Protein AF-A0A8B6DBU0-F1 (afdb_monomer)

Foldseek 3Di:
DVPVVVVVVVVVVVCVVVVVVVVVVVVVDDDPDFAEAEEEEEEEQAQVCQVVLVVVLVVVLVVLVVVVPPPRYQYWYWYKYAWADPPQDPPDGIDTGAIDSDPPVVSVVSVPRHHHTDHDQAGQSVVSVVVVVVHPDDPRHDYYYHYYDDGHHAPPDPDPRRHDVVHPPVPDD

Secondary structure (DSSP, 8-state):
-HHHHHHHHHHHHHHHHHHHHHHHHHTTS-----EEEEEEEEEE-SGGGHHHHHHHHHHHHHHHHHHHHSTTEEEEEEEEEE---TTT--S-SEEEEEEES-HHHHHHHHHH-------SS-BSHHHHHHHHTTS---TTSEEEEEEE-SSPBTTSSSSTT-PPTT-GGGG--

InterPro domains:
  IPR002035 von Willebrand factor, type A [PS50234] (38-173)
  IPR036465 von Willebrand factor A-like domain superfamily [G3DSA:3.40.50.410] (35-164)
  IPR036465 von Willebrand factor A-like domain superfamily [SSF53300] (35-154)
  IPR052969 Threonine-specific kinase-like protein [PTHR47763] (34-155)
  IPR056861 Hemicentin-1-like, von Willebrand factor A domain [PF25106] (39-153)

Radius of gyration: 18.56 Å; Cα contacts (8 Å, |Δi|>4): 259; chains: 1; bounding box: 53×34×48 Å

Nearest PDB structures (foldseek):
  6om1-assembly4_H  TM=7.707E-01  e=1.415E-05  Homo sapiens
  4g1e-assembly1_B  TM=7.375E-01  e=9.105E-06  Homo sapiens
  6m3y-assembly1_A  TM=7.285E-01  e=5.818E-04  Lacticaseibacillus rhamnosus
  6nag-assembly1_A  TM=4.003E-01  e=1.583E-01  Bacteroides thetaiotaomicron VPI-5482
  6zga-assembly1_B  TM=5.638E-01  e=1.266E+00  Saccharomyces cerevisiae S288C

Sequence (173 aa):
MVMALLLFVSLVEAMAVNGLNQQVQRNIGASAGGQALDLAFVMDCTGSMGSYIDTARKHIQAIVDEIVTSSNTTVRLALVEYRDHPPQDNTFVTKTYNFTDSVFMMKIWLNAARATGGGDGPEAVAEALFKATKLSWRPEATKITVLISDAPPHGLVPSQDSSFPGSPTDTIQ

Solvent-accessible surface area (backbone atoms only — not comparable to full-atom values): 9864 Å² total; per-residue (Å²): 122,70,62,68,58,48,50,52,51,51,47,52,50,48,49,51,53,50,47,50,55,47,45,64,53,40,78,76,52,81,79,100,65,74,44,40,39,38,43,32,40,36,35,54,26,19,43,86,33,48,74,50,52,63,50,49,50,56,49,53,50,51,54,51,58,56,53,69,68,43,93,52,54,53,60,32,42,28,41,28,40,22,23,14,52,69,90,49,18,86,85,55,44,66,48,82,42,63,70,36,73,48,66,68,57,52,50,52,54,60,71,65,61,61,48,44,57,33,74,52,77,40,31,36,52,64,60,37,53,56,53,59,74,69,46,83,73,60,89,86,31,51,79,45,77,47,80,46,74,94,57,54,40,47,57,74,54,98,53,94,72,16,64,42,91,88,46,80,74,86,72,75,129

Organism: Mytilus galloprovincialis (NCBI:txid29158)

Mean predicted aligned error: 11.67 Å

pLDDT: mean 75.82, std 19.48, range [32.09, 98.19]

Structure (mmCIF, N/CA/C/O backbone):
data_AF-A0A8B6DBU0-F1
#
_entry.id   AF-A0A8B6DBU0-F1
#
loop_
_atom_site.group_PDB
_atom_site.id
_atom_site.type_symbol
_atom_site.label_atom_id
_atom_site.label_alt_id
_atom_site.label_comp_id
_atom_site.label_asym_id
_atom_site.label_entity_id
_atom_site.label_seq_id
_atom_site.pdbx_PDB_ins_code
_atom_site.Cartn_x
_atom_site.Cartn_y
_atom_site.Cartn_z
_atom_site.occupancy
_atom_site.B_iso_or_equiv
_atom_site.auth_seq_id
_atom_site.auth_comp_id
_atom_site.auth_asym_id
_atom_site.auth_atom_id
_atom_site.pdbx_PDB_model_num
ATOM 1 N N . MET A 1 1 ? -10.790 -0.785 -17.858 1.00 46.59 1 MET A N 1
ATOM 2 C CA . MET A 1 1 ? -10.488 0.193 -16.785 1.00 46.59 1 MET A CA 1
ATOM 3 C C . MET A 1 1 ? -11.673 0.550 -15.890 1.00 46.59 1 MET A C 1
ATOM 5 O O . MET A 1 1 ? -11.469 0.642 -14.694 1.00 46.59 1 MET A O 1
ATOM 9 N N . VAL A 1 2 ? -12.905 0.698 -16.392 1.00 34.00 2 VAL A N 1
ATOM 10 C CA . VAL A 1 2 ? -14.066 1.071 -15.549 1.00 34.00 2 VAL A CA 1
ATOM 11 C C . VAL A 1 2 ? -14.583 -0.094 -14.670 1.00 34.00 2 VAL A C 1
ATOM 13 O O . VAL A 1 2 ? -15.123 0.137 -13.596 1.00 34.00 2 VAL A O 1
ATOM 16 N N . ME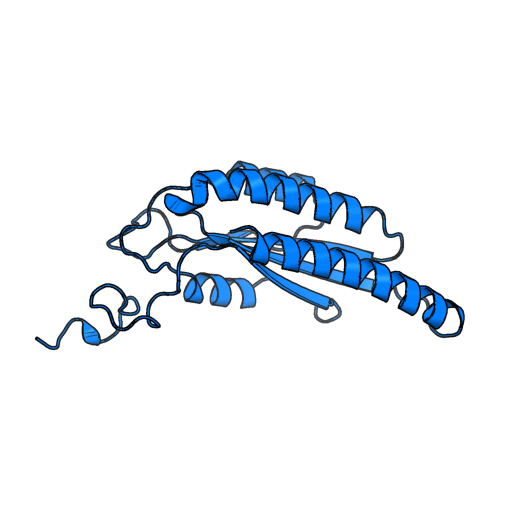T A 1 3 ? -14.343 -1.357 -15.053 1.00 35.31 3 MET A N 1
ATOM 17 C CA . MET A 1 3 ? -14.904 -2.526 -14.349 1.00 35.31 3 MET A CA 1
ATOM 18 C C . MET A 1 3 ? -14.256 -2.899 -13.004 1.00 35.31 3 MET A C 1
ATOM 20 O O . MET A 1 3 ? -14.983 -3.298 -12.103 1.00 35.31 3 MET A O 1
ATOM 24 N N . ALA A 1 4 ? -12.936 -2.766 -12.825 1.00 39.84 4 ALA A N 1
ATOM 25 C CA . ALA A 1 4 ? -12.291 -3.108 -11.545 1.00 39.84 4 ALA A CA 1
ATOM 26 C C . ALA A 1 4 ? -12.652 -2.101 -10.434 1.00 39.84 4 ALA A C 1
ATOM 28 O O . ALA A 1 4 ? -12.887 -2.482 -9.290 1.00 39.84 4 ALA A O 1
ATOM 29 N N . LEU A 1 5 ? -12.787 -0.823 -10.806 1.00 38.19 5 LEU A N 1
ATOM 30 C CA . LEU A 1 5 ? -13.240 0.254 -9.926 1.00 38.19 5 LEU A CA 1
ATOM 31 C C . LEU A 1 5 ? -14.725 0.096 -9.550 1.00 38.19 5 LEU A C 1
ATOM 33 O O . LEU A 1 5 ? -15.083 0.272 -8.389 1.00 38.19 5 LEU A O 1
ATOM 37 N N . LEU A 1 6 ? -15.577 -0.312 -10.501 1.00 37.81 6 LEU A N 1
ATOM 38 C CA . LEU A 1 6 ? -16.984 -0.634 -10.233 1.00 37.81 6 LEU A CA 1
ATOM 39 C C . LEU A 1 6 ? -17.146 -1.853 -9.330 1.00 37.81 6 LEU A C 1
ATOM 41 O O . LEU A 1 6 ? -18.022 -1.836 -8.475 1.00 37.81 6 LEU A O 1
ATOM 45 N N . LEU A 1 7 ? -16.309 -2.882 -9.480 1.00 38.91 7 LEU A N 1
ATOM 46 C CA . LEU A 1 7 ? -16.339 -4.049 -8.599 1.00 38.91 7 LEU A CA 1
ATOM 47 C C . LEU A 1 7 ? -15.959 -3.682 -7.163 1.00 38.91 7 LEU A C 1
ATOM 49 O O . LEU A 1 7 ? -16.586 -4.193 -6.247 1.00 38.91 7 LEU A O 1
ATOM 53 N N . PHE A 1 8 ? -15.004 -2.771 -6.954 1.00 46.94 8 PHE A N 1
ATOM 54 C CA . PHE A 1 8 ? -14.607 -2.347 -5.608 1.00 46.94 8 PHE A CA 1
ATOM 55 C C . PHE A 1 8 ? -15.643 -1.424 -4.952 1.00 46.94 8 PHE A C 1
ATOM 57 O O . PHE A 1 8 ? -15.971 -1.624 -3.789 1.00 46.94 8 PHE A O 1
ATOM 64 N N . VAL A 1 9 ? -16.230 -0.478 -5.699 1.00 48.69 9 VAL A N 1
ATOM 65 C CA . VAL A 1 9 ? -17.358 0.339 -5.206 1.00 48.69 9 VAL A CA 1
ATOM 66 C C . VAL A 1 9 ? -18.578 -0.538 -4.922 1.00 48.69 9 VAL A C 1
ATOM 68 O O . VAL A 1 9 ? -19.158 -0.435 -3.850 1.00 48.69 9 VAL A O 1
ATOM 71 N N . SER A 1 10 ? -18.906 -1.474 -5.817 1.00 47.59 10 SER A N 1
ATOM 72 C CA . SER A 1 10 ? -20.003 -2.427 -5.602 1.00 47.59 10 SER A CA 1
ATOM 73 C C . SER A 1 10 ? -19.718 -3.372 -4.437 1.00 47.59 10 SER A C 1
ATOM 75 O O . SER A 1 10 ? -20.651 -3.800 -3.771 1.00 47.59 10 SER A O 1
ATOM 77 N N . LEU A 1 11 ? -18.451 -3.709 -4.167 1.00 47.50 11 LEU A N 1
ATOM 78 C CA . LEU A 1 11 ? -18.066 -4.518 -3.011 1.00 47.50 11 LEU A CA 1
ATOM 79 C C . LEU A 1 11 ? -18.196 -3.713 -1.716 1.00 47.50 11 LEU A C 1
ATOM 81 O O . LEU A 1 11 ? -18.714 -4.250 -0.747 1.00 47.50 11 LEU A O 1
ATOM 85 N N . VAL A 1 12 ? -17.804 -2.435 -1.702 1.00 53.28 12 VAL A N 1
ATOM 86 C CA . VAL A 1 12 ? -18.006 -1.532 -0.555 1.00 53.28 12 VAL A CA 1
ATOM 87 C C . VAL A 1 12 ? -19.500 -1.311 -0.300 1.00 53.28 12 VAL A C 1
ATOM 89 O O . VAL A 1 12 ? -19.950 -1.496 0.827 1.00 53.28 12 VAL A O 1
ATOM 92 N N . GLU A 1 13 ? -20.299 -1.042 -1.335 1.00 52.69 13 GLU A N 1
ATOM 93 C CA . GLU A 1 13 ? -21.760 -0.938 -1.222 1.00 52.69 13 GLU A CA 1
ATOM 94 C C . GLU A 1 13 ? -22.396 -2.266 -0.791 1.00 52.69 13 GLU A C 1
ATOM 96 O O . GLU A 1 13 ? -23.243 -2.281 0.098 1.00 52.69 13 GLU A O 1
ATOM 101 N N . ALA A 1 14 ? -21.969 -3.406 -1.343 1.00 48.34 14 ALA A N 1
ATOM 102 C CA . ALA A 1 14 ? -22.458 -4.722 -0.932 1.00 48.34 14 ALA A CA 1
ATOM 103 C C . ALA A 1 14 ? -22.050 -5.060 0.507 1.00 48.34 14 ALA A C 1
ATOM 105 O O . ALA A 1 14 ? -22.825 -5.682 1.229 1.00 48.34 14 ALA A O 1
ATOM 106 N N . MET A 1 15 ? -20.867 -4.637 0.955 1.00 54.66 15 MET A N 1
ATOM 107 C CA . MET A 1 15 ? -20.435 -4.739 2.349 1.00 54.66 15 MET A CA 1
ATOM 108 C C . MET A 1 15 ? -21.242 -3.804 3.255 1.00 54.66 15 MET A C 1
ATOM 110 O O . MET A 1 15 ? -21.576 -4.208 4.366 1.00 54.66 15 MET A O 1
ATOM 114 N N . ALA A 1 16 ? -21.634 -2.618 2.783 1.00 53.28 16 ALA A N 1
ATOM 115 C CA . ALA A 1 16 ? -22.505 -1.695 3.508 1.00 53.28 16 ALA A CA 1
ATOM 116 C C . ALA A 1 16 ? -23.946 -2.232 3.621 1.00 53.28 16 ALA A C 1
ATOM 118 O O . ALA A 1 16 ? -24.527 -2.230 4.706 1.00 53.28 16 ALA A O 1
ATOM 119 N N . VAL A 1 17 ? -24.505 -2.782 2.536 1.00 51.28 17 VAL A N 1
ATOM 120 C CA . VAL A 1 17 ? -25.849 -3.388 2.498 1.00 51.28 17 VAL A CA 1
ATOM 121 C C . VAL A 1 17 ? -25.896 -4.690 3.304 1.00 51.28 17 VAL A C 1
ATOM 123 O O . VAL A 1 17 ? -26.814 -4.894 4.101 1.00 51.28 17 VAL A O 1
ATOM 126 N N . ASN A 1 18 ? -24.884 -5.555 3.176 1.00 55.53 18 ASN A N 1
ATOM 127 C CA . ASN A 1 18 ? -24.748 -6.737 4.030 1.00 55.53 18 ASN A CA 1
ATOM 128 C C . ASN A 1 18 ? -24.480 -6.346 5.485 1.00 55.53 18 ASN A C 1
ATOM 130 O O . ASN A 1 18 ? -24.968 -7.022 6.384 1.00 55.53 18 ASN A O 1
ATOM 134 N N . GLY A 1 19 ? -23.770 -5.244 5.725 1.00 55.59 19 GLY A N 1
ATOM 135 C CA . GLY A 1 19 ? -23.563 -4.654 7.044 1.00 55.59 19 GLY A CA 1
ATOM 136 C C . GLY A 1 19 ? -24.872 -4.217 7.701 1.00 55.59 19 GLY A C 1
ATOM 137 O O . GLY A 1 19 ? -25.086 -4.528 8.872 1.00 55.59 19 GLY A O 1
ATOM 138 N N . LEU A 1 20 ? -25.786 -3.595 6.944 1.00 50.84 20 LEU A N 1
ATOM 139 C CA . LEU A 1 20 ? -27.125 -3.221 7.415 1.00 50.84 20 LEU A CA 1
ATOM 140 C C . LEU A 1 20 ? -27.995 -4.454 7.700 1.00 50.84 20 LEU A C 1
ATOM 142 O O . LEU A 1 20 ? -28.617 -4.550 8.756 1.00 50.84 20 LEU A O 1
ATOM 146 N N . ASN A 1 21 ? -27.994 -5.437 6.796 1.00 51.84 21 ASN A N 1
ATOM 147 C CA . ASN A 1 21 ? -28.741 -6.684 6.985 1.00 51.84 21 ASN A CA 1
ATOM 148 C C . ASN A 1 21 ? -28.191 -7.507 8.159 1.00 51.84 21 ASN A C 1
ATOM 150 O O . ASN A 1 21 ? -28.963 -8.077 8.930 1.00 51.84 21 ASN A O 1
ATOM 154 N N . GLN A 1 22 ? -26.872 -7.519 8.362 1.00 56.25 22 GLN A N 1
ATOM 155 C CA . GLN A 1 22 ? -26.257 -8.113 9.545 1.00 56.25 22 GLN A CA 1
ATOM 156 C C . GLN A 1 22 ? -26.523 -7.300 10.813 1.00 56.25 22 GLN A C 1
ATOM 158 O O . GLN A 1 22 ? -26.645 -7.908 11.866 1.00 56.25 22 GLN A O 1
ATOM 163 N N . GLN A 1 23 ? -26.659 -5.972 10.756 1.00 50.28 23 GLN A N 1
ATOM 164 C CA . GLN A 1 23 ? -27.096 -5.151 11.896 1.00 50.28 23 GLN A CA 1
ATOM 165 C C . GLN A 1 23 ? -28.541 -5.459 12.301 1.00 50.28 23 GLN A C 1
ATOM 167 O O . GLN A 1 23 ? -28.813 -5.622 13.488 1.00 50.28 23 GLN A O 1
ATOM 172 N N . VAL A 1 24 ? -29.453 -5.609 11.336 1.00 55.50 24 VAL A N 1
ATOM 173 C CA . VAL A 1 24 ? -30.845 -6.018 11.596 1.00 55.50 24 VAL A CA 1
ATOM 174 C C . VAL A 1 24 ? -30.899 -7.421 12.219 1.00 55.50 24 VAL A C 1
ATOM 176 O O . VAL A 1 24 ? -31.681 -7.646 13.138 1.00 55.50 24 VAL A O 1
ATOM 179 N N . GLN A 1 25 ? -30.020 -8.339 11.800 1.00 52.19 25 GLN A N 1
ATOM 180 C CA . GLN A 1 25 ? -29.908 -9.692 12.370 1.00 52.19 25 GLN A CA 1
ATOM 181 C C . GLN A 1 25 ? -29.168 -9.722 13.731 1.00 52.19 25 GLN A C 1
ATOM 183 O O . GLN A 1 25 ? -29.561 -10.468 14.625 1.00 52.19 25 GLN A O 1
ATOM 188 N N . ARG A 1 26 ? -28.142 -8.880 13.939 1.00 49.16 26 ARG A N 1
ATOM 189 C CA . ARG A 1 26 ? -27.373 -8.740 15.199 1.00 49.16 26 ARG A CA 1
ATOM 190 C C . ARG A 1 26 ? -28.165 -8.067 16.313 1.00 49.16 26 ARG A C 1
ATOM 192 O O . ARG A 1 26 ? -28.005 -8.437 17.471 1.00 49.16 26 ARG A O 1
ATOM 199 N N . ASN A 1 27 ? -29.059 -7.135 15.987 1.00 50.78 27 ASN A N 1
ATOM 200 C CA . ASN A 1 27 ? -29.957 -6.530 16.976 1.00 50.78 27 ASN A CA 1
ATOM 201 C C . ASN A 1 27 ? -30.955 -7.544 17.567 1.00 50.78 27 ASN A C 1
ATOM 203 O O . ASN A 1 27 ? -31.564 -7.269 18.598 1.00 50.78 27 ASN A O 1
ATOM 207 N N . ILE A 1 28 ? -31.091 -8.722 16.947 1.00 57.25 28 ILE A N 1
ATOM 208 C CA . ILE A 1 28 ? -31.911 -9.839 17.430 1.00 57.25 28 ILE A CA 1
ATOM 209 C C . ILE A 1 28 ? -31.055 -10.903 18.155 1.00 57.25 28 ILE A C 1
ATOM 211 O O . ILE A 1 28 ? -31.597 -11.726 18.892 1.00 57.25 28 ILE A O 1
ATOM 215 N N . GLY A 1 29 ? -29.718 -10.861 18.066 1.00 49.28 29 GLY A N 1
ATOM 216 C CA . GLY A 1 29 ? -28.862 -11.806 18.782 1.00 49.28 29 GLY A CA 1
ATOM 217 C C . GLY A 1 29 ? -27.362 -11.492 18.750 1.00 49.28 29 GLY A C 1
ATOM 218 O O . GLY A 1 29 ? -26.749 -11.445 17.690 1.00 49.28 29 GLY A O 1
ATOM 219 N N . ALA A 1 30 ? -26.777 -11.435 19.950 1.00 42.34 30 ALA A N 1
ATOM 220 C CA . ALA A 1 30 ? -25.365 -11.663 20.287 1.00 42.34 30 ALA A CA 1
ATOM 221 C C . ALA A 1 30 ? -24.379 -10.468 20.356 1.00 42.34 30 ALA A C 1
ATOM 223 O O . ALA A 1 30 ? -23.773 -10.049 19.377 1.00 42.34 30 ALA A O 1
ATOM 224 N N . SER A 1 31 ? -24.091 -10.123 21.621 1.00 38.72 31 SER A N 1
ATOM 225 C CA . SER A 1 31 ? -22.757 -10.053 22.253 1.00 38.72 31 SER A CA 1
ATOM 226 C C . SER A 1 31 ? -21.854 -8.836 22.003 1.00 38.72 31 SER A C 1
ATOM 228 O O . SER A 1 31 ? -21.371 -8.566 20.908 1.00 38.72 31 SER A O 1
ATOM 230 N N . ALA A 1 32 ? -21.551 -8.159 23.111 1.00 44.97 32 ALA A N 1
ATOM 231 C CA . ALA A 1 32 ? -20.696 -6.990 23.255 1.00 44.97 32 ALA A CA 1
ATOM 232 C C . ALA A 1 32 ? -19.186 -7.303 23.131 1.00 44.97 32 ALA A C 1
ATOM 234 O O . ALA A 1 32 ? -18.440 -7.215 24.105 1.00 44.97 32 ALA A O 1
ATOM 235 N N . GLY A 1 33 ? -18.724 -7.644 21.927 1.00 47.91 33 GLY A N 1
ATOM 236 C CA . GLY A 1 33 ? -17.305 -7.628 21.556 1.00 47.91 33 GLY A CA 1
ATOM 237 C C . GLY A 1 33 ? -17.111 -6.780 20.302 1.00 47.91 33 GLY A C 1
ATOM 238 O O . GLY A 1 33 ? -17.665 -7.110 19.256 1.00 47.91 33 GLY A O 1
ATOM 239 N N . GLY A 1 34 ? -16.374 -5.671 20.401 1.00 60.41 34 GLY A N 1
ATOM 240 C CA . GLY A 1 34 ? -16.077 -4.822 19.243 1.00 60.41 34 GLY A CA 1
ATOM 241 C C . GLY A 1 34 ? -15.387 -5.617 18.129 1.00 60.41 34 GLY A C 1
ATOM 242 O O . GLY A 1 34 ? -14.568 -6.494 18.397 1.00 60.41 34 GLY A O 1
ATOM 243 N N . GLN A 1 35 ? -15.720 -5.332 16.871 1.00 80.88 35 GLN A N 1
ATOM 244 C CA . GLN A 1 35 ? -15.101 -5.985 15.716 1.00 80.88 35 GLN A CA 1
ATOM 245 C C . GLN A 1 35 ? -13.665 -5.462 15.536 1.00 80.88 35 GLN A C 1
ATOM 247 O O . GLN A 1 35 ? -13.396 -4.277 15.712 1.00 80.88 35 GLN A O 1
ATOM 252 N N . ALA A 1 36 ? -12.717 -6.332 15.194 1.00 88.44 36 ALA A N 1
ATOM 253 C CA . ALA A 1 36 ? -11.342 -5.947 14.878 1.00 88.44 36 ALA A CA 1
ATOM 254 C C . ALA A 1 36 ? -11.078 -6.164 13.383 1.00 88.44 36 ALA A C 1
ATOM 256 O O . ALA A 1 36 ? -11.321 -7.254 12.862 1.00 88.44 36 ALA A O 1
ATOM 257 N N . LEU A 1 37 ? -10.582 -5.133 12.697 1.00 88.62 37 LEU A N 1
ATOM 258 C CA . LEU A 1 37 ? -10.215 -5.172 11.283 1.00 88.62 37 LEU A CA 1
ATOM 259 C C . LEU A 1 37 ? -8.752 -4.762 11.108 1.00 88.62 37 LEU A C 1
ATOM 261 O O . LEU A 1 37 ? -8.329 -3.700 11.557 1.00 88.62 37 LEU A O 1
ATOM 265 N N . ASP A 1 38 ? -7.990 -5.595 10.421 1.00 93.19 38 ASP A N 1
ATOM 266 C CA . ASP A 1 38 ? -6.666 -5.258 9.923 1.00 93.19 38 ASP A CA 1
ATOM 267 C C . ASP A 1 38 ? -6.739 -5.194 8.394 1.00 93.19 38 ASP A C 1
ATOM 269 O O . ASP A 1 38 ? -7.163 -6.151 7.739 1.00 93.19 38 ASP A O 1
ATOM 273 N N . LEU A 1 39 ? -6.346 -4.055 7.829 1.00 91.69 39 LEU A N 1
ATOM 274 C CA . LEU A 1 39 ? -6.377 -3.794 6.395 1.00 91.69 39 LEU A CA 1
ATOM 275 C C . LEU A 1 39 ? -4.964 -3.470 5.904 1.00 91.69 39 LEU A C 1
ATOM 277 O O . LEU A 1 39 ? -4.382 -2.459 6.289 1.00 91.69 39 LEU A O 1
ATOM 281 N N . ALA A 1 40 ? -4.403 -4.333 5.062 1.00 94.88 40 ALA A N 1
ATOM 282 C CA . ALA A 1 40 ? -3.093 -4.131 4.455 1.00 94.88 40 ALA A CA 1
ATOM 283 C C . ALA A 1 40 ? -3.242 -3.786 2.972 1.00 94.88 40 ALA A C 1
ATOM 285 O O . ALA A 1 40 ? -3.873 -4.527 2.220 1.00 94.88 40 ALA A O 1
ATOM 286 N N . PHE A 1 41 ? -2.626 -2.693 2.543 1.00 92.88 41 PHE A N 1
ATOM 287 C CA . PHE A 1 41 ? -2.529 -2.330 1.134 1.00 92.88 41 PHE A CA 1
ATOM 288 C C . PHE A 1 41 ? -1.206 -2.836 0.574 1.00 92.88 41 PHE A C 1
ATOM 290 O O . PHE A 1 41 ? -0.159 -2.597 1.166 1.00 92.88 41 PHE A O 1
ATOM 297 N N . VAL A 1 42 ? -1.250 -3.527 -0.559 1.00 95.19 42 VAL A N 1
ATOM 298 C CA . VAL A 1 42 ? -0.070 -3.956 -1.313 1.00 95.19 42 VAL A CA 1
ATOM 299 C C . VAL A 1 42 ? -0.093 -3.182 -2.620 1.00 95.19 42 VAL A C 1
ATOM 301 O O . VAL A 1 42 ? -1.001 -3.374 -3.425 1.00 95.19 42 VAL A O 1
ATOM 304 N N . MET A 1 43 ? 0.835 -2.246 -2.784 1.00 93.06 43 MET A N 1
ATOM 305 C CA . MET A 1 43 ? 0.760 -1.205 -3.801 1.00 93.06 43 MET A CA 1
ATOM 306 C C . MET A 1 43 ? 1.961 -1.239 -4.729 1.00 93.06 43 MET A C 1
ATOM 308 O O . MET A 1 43 ? 3.101 -1.057 -4.300 1.00 93.06 43 MET A O 1
ATOM 312 N N . ASP A 1 44 ? 1.649 -1.403 -6.002 1.00 93.12 44 ASP A N 1
ATOM 313 C CA . ASP A 1 44 ? 2.573 -1.236 -7.104 1.00 93.12 44 ASP A CA 1
ATOM 314 C C . ASP A 1 44 ? 3.004 0.235 -7.219 1.00 93.12 44 ASP A C 1
ATOM 316 O O . ASP A 1 44 ? 2.173 1.152 -7.239 1.00 93.12 44 ASP A O 1
ATOM 320 N N . CYS A 1 45 ? 4.315 0.457 -7.220 1.00 94.06 45 CYS A N 1
ATOM 321 C CA . CYS A 1 45 ? 4.946 1.768 -7.271 1.00 94.06 45 CYS A CA 1
ATOM 322 C C . CYS A 1 45 ? 5.843 1.941 -8.503 1.00 94.06 45 CYS A C 1
ATOM 324 O O . CYS A 1 45 ? 6.773 2.758 -8.448 1.00 94.06 45 CYS A O 1
ATOM 326 N N . THR A 1 46 ? 5.588 1.209 -9.589 1.00 92.38 46 THR A N 1
ATOM 327 C CA . THR A 1 46 ? 6.324 1.360 -10.854 1.00 92.38 46 THR A CA 1
ATOM 328 C C . THR A 1 46 ? 5.790 2.515 -11.694 1.00 92.38 46 THR A C 1
ATOM 330 O O . THR A 1 46 ? 4.831 3.199 -11.321 1.00 92.38 46 THR A O 1
ATOM 333 N N . GLY A 1 47 ? 6.477 2.841 -12.794 1.00 89.25 47 GLY A N 1
ATOM 334 C CA . GLY A 1 47 ? 6.177 4.028 -13.600 1.00 89.25 47 GLY A CA 1
ATOM 335 C C . GLY A 1 47 ? 4.750 4.066 -14.169 1.00 89.25 47 GLY A C 1
ATOM 336 O O . GLY A 1 47 ? 4.147 5.144 -14.211 1.00 89.25 47 GLY A O 1
ATOM 337 N N . SER A 1 48 ? 4.188 2.915 -14.556 1.00 88.19 48 SER A N 1
ATOM 338 C CA . SER A 1 48 ? 2.820 2.790 -15.095 1.00 88.19 48 SER A CA 1
ATOM 339 C C . SER A 1 48 ? 1.757 3.257 -14.093 1.00 88.19 48 SER A C 1
ATOM 341 O O . SER A 1 48 ? 0.758 3.886 -14.461 1.00 88.19 48 SER A O 1
ATOM 343 N N . MET A 1 49 ? 2.040 3.081 -12.800 1.00 89.44 49 MET A N 1
ATOM 344 C CA . MET A 1 49 ? 1.131 3.384 -11.702 1.00 89.44 49 MET A CA 1
ATOM 345 C C . MET A 1 49 ? 0.958 4.880 -11.403 1.00 89.44 49 MET A C 1
ATOM 347 O O . MET A 1 49 ? 0.156 5.238 -10.540 1.00 89.44 49 MET A O 1
ATOM 351 N N . GLY A 1 50 ? 1.638 5.787 -12.116 1.00 82.62 50 GLY A N 1
ATOM 352 C CA . GLY A 1 50 ? 1.647 7.230 -11.826 1.00 82.62 50 GLY A CA 1
ATOM 353 C C . GLY A 1 50 ? 0.267 7.859 -11.607 1.00 82.62 50 GLY A C 1
ATOM 354 O O . GLY A 1 50 ? 0.029 8.484 -10.575 1.00 82.62 50 GLY A O 1
ATOM 355 N N . SER A 1 51 ? -0.671 7.641 -12.533 1.00 76.38 51 SER A N 1
ATOM 356 C CA . SER A 1 51 ? -2.047 8.163 -12.411 1.00 76.38 51 SER A CA 1
ATOM 357 C C . SER A 1 51 ? -2.909 7.394 -11.395 1.00 76.38 51 SER A C 1
ATOM 359 O O . SER A 1 51 ? -3.872 7.930 -10.830 1.00 76.38 51 SER A O 1
ATOM 361 N N . TYR A 1 52 ? -2.546 6.141 -11.124 1.00 74.75 52 TYR A N 1
ATOM 362 C CA . TYR A 1 52 ? -3.271 5.248 -10.232 1.00 74.75 52 TYR A CA 1
ATOM 363 C C . TYR A 1 52 ? -2.923 5.485 -8.767 1.00 74.75 52 TYR A C 1
ATOM 365 O O . TYR A 1 52 ? -3.823 5.424 -7.937 1.00 74.75 52 TYR A O 1
ATOM 373 N N . ILE A 1 53 ? -1.678 5.841 -8.433 1.00 72.56 53 ILE A N 1
ATOM 374 C CA . ILE A 1 53 ? -1.275 6.153 -7.053 1.00 72.56 53 ILE A CA 1
ATOM 375 C C . ILE A 1 53 ? -2.043 7.370 -6.522 1.00 72.56 53 ILE A C 1
ATOM 377 O O . ILE A 1 53 ? -2.530 7.349 -5.391 1.00 72.56 53 ILE A O 1
ATOM 381 N N . ASP A 1 54 ? -2.226 8.414 -7.335 1.00 73.38 54 ASP A N 1
ATOM 382 C CA . ASP A 1 54 ? -3.017 9.589 -6.941 1.00 73.38 54 ASP A CA 1
ATOM 383 C C . ASP A 1 54 ? -4.488 9.251 -6.687 1.00 73.38 54 ASP A C 1
ATOM 385 O O . ASP A 1 54 ? -5.130 9.809 -5.792 1.00 73.38 54 ASP A O 1
ATOM 389 N N . THR A 1 55 ? -5.018 8.302 -7.451 1.00 74.25 55 THR A N 1
ATOM 390 C CA . THR A 1 55 ? -6.386 7.810 -7.299 1.00 74.25 55 THR A CA 1
ATOM 391 C C . THR A 1 55 ? -6.499 6.896 -6.071 1.00 74.25 55 THR A C 1
ATOM 393 O O . THR A 1 55 ? -7.381 7.093 -5.235 1.00 74.25 55 THR A O 1
ATOM 396 N N . ALA A 1 56 ? -5.552 5.977 -5.876 1.00 71.62 56 ALA A N 1
ATOM 397 C CA . ALA A 1 56 ? -5.464 5.093 -4.717 1.00 71.62 56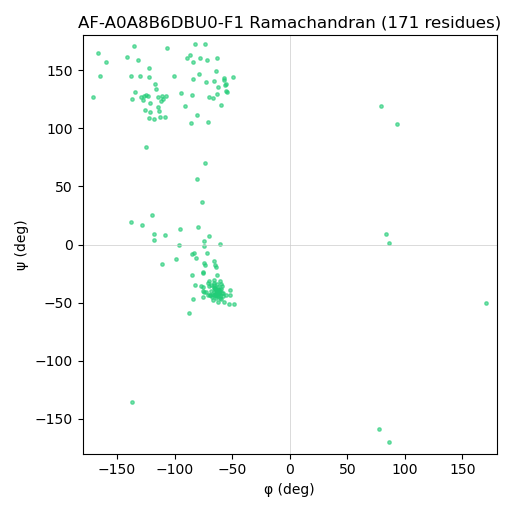 ALA A CA 1
ATOM 398 C C . ALA A 1 56 ? -5.375 5.885 -3.406 1.00 71.62 56 ALA A C 1
ATOM 400 O O . ALA A 1 56 ? -6.094 5.574 -2.460 1.00 71.62 56 ALA A O 1
ATOM 401 N N . ARG A 1 57 ? -4.588 6.971 -3.365 1.00 72.69 57 ARG A N 1
ATOM 402 C CA . ARG A 1 57 ? -4.535 7.903 -2.223 1.00 72.69 57 ARG A CA 1
ATOM 403 C C . ARG A 1 57 ? -5.917 8.411 -1.825 1.00 72.69 57 ARG A C 1
ATOM 405 O O . ARG A 1 57 ? -6.286 8.336 -0.654 1.00 72.69 57 ARG A O 1
ATOM 412 N N . LYS A 1 58 ? -6.682 8.918 -2.796 1.00 73.12 58 LYS A N 1
ATOM 413 C CA . LYS A 1 58 ? -8.025 9.470 -2.561 1.00 73.12 58 LYS A CA 1
ATOM 414 C C . LYS A 1 58 ? -9.001 8.400 -2.073 1.00 73.12 58 LYS A C 1
ATOM 416 O O . LYS A 1 58 ? -9.797 8.670 -1.181 1.00 73.12 58 LYS A O 1
ATOM 421 N N . HIS A 1 59 ? -8.927 7.188 -2.617 1.00 71.50 59 HIS A N 1
ATOM 422 C CA . HIS A 1 59 ? -9.833 6.109 -2.224 1.00 71.50 59 HIS A CA 1
ATOM 423 C C . HIS A 1 59 ? -9.491 5.498 -0.869 1.00 71.50 59 HIS A C 1
ATOM 425 O O . HIS A 1 59 ? -10.398 5.263 -0.078 1.00 71.50 59 HIS A O 1
ATOM 431 N N . ILE A 1 60 ? -8.208 5.300 -0.556 1.00 70.56 60 ILE A N 1
ATOM 432 C CA . ILE A 1 60 ? -7.801 4.831 0.774 1.00 70.56 60 ILE A CA 1
ATOM 433 C C . ILE A 1 60 ? -8.233 5.847 1.831 1.00 70.56 60 ILE A C 1
ATOM 435 O O . ILE A 1 60 ? -8.738 5.457 2.878 1.00 70.56 60 ILE A O 1
ATOM 439 N N . GLN A 1 61 ? -8.124 7.144 1.531 1.00 69.56 61 GLN A N 1
ATOM 440 C CA . GLN A 1 61 ? -8.645 8.190 2.403 1.00 69.56 61 GLN A CA 1
ATOM 441 C C . GLN A 1 61 ? -10.148 8.019 2.676 1.00 69.56 61 GLN A C 1
ATOM 443 O O . GLN A 1 61 ? -10.548 8.010 3.836 1.00 69.56 61 GLN A O 1
ATOM 448 N N . ALA A 1 62 ? -10.955 7.829 1.628 1.00 73.06 62 ALA A N 1
ATOM 449 C CA . ALA A 1 62 ? -12.401 7.649 1.760 1.00 73.06 62 ALA A CA 1
ATOM 450 C C . ALA A 1 62 ? -12.769 6.388 2.561 1.00 73.06 62 ALA A C 1
ATOM 452 O O . ALA A 1 62 ? -13.597 6.463 3.463 1.00 73.06 62 ALA A O 1
ATOM 453 N N . ILE A 1 63 ? -12.103 5.259 2.287 1.00 71.62 63 ILE A N 1
ATOM 454 C CA . ILE A 1 63 ? -12.303 3.995 3.014 1.00 71.62 63 ILE A CA 1
ATOM 455 C C . ILE A 1 63 ? -12.027 4.189 4.505 1.00 71.62 63 ILE A C 1
ATOM 457 O O . ILE A 1 63 ? -12.782 3.723 5.354 1.00 71.62 63 ILE A O 1
ATOM 461 N N . VAL A 1 64 ? -10.939 4.880 4.837 1.00 68.62 64 VAL A N 1
ATOM 462 C CA . VAL A 1 64 ? -10.561 5.100 6.230 1.00 68.62 64 VAL A CA 1
ATOM 463 C C . VAL A 1 64 ? -11.559 6.015 6.940 1.00 68.62 64 VAL A C 1
ATOM 465 O O . VAL A 1 64 ? -11.964 5.701 8.058 1.00 68.62 64 VAL A O 1
ATOM 468 N N . ASP A 1 65 ? -11.998 7.096 6.296 1.00 70.44 65 ASP A N 1
ATOM 469 C CA . ASP A 1 65 ? -12.980 8.021 6.873 1.00 70.44 65 ASP A CA 1
ATOM 470 C C . ASP A 1 65 ? -14.349 7.336 7.090 1.00 70.44 65 ASP A C 1
ATOM 472 O O . ASP A 1 65 ? -14.994 7.527 8.126 1.00 70.44 65 ASP A O 1
ATOM 476 N N . GLU A 1 66 ? -14.770 6.469 6.164 1.00 71.31 66 GLU A N 1
ATOM 477 C CA . GLU A 1 66 ? -16.004 5.683 6.277 1.00 71.31 66 GLU A CA 1
ATOM 478 C C . GLU A 1 66 ? -15.931 4.661 7.421 1.00 71.31 66 GLU A C 1
ATOM 480 O O . GLU A 1 66 ? -16.818 4.596 8.276 1.00 71.31 66 GLU A O 1
ATOM 485 N N . ILE A 1 67 ? -14.836 3.902 7.490 1.00 67.62 67 ILE A N 1
ATOM 486 C CA . ILE A 1 67 ? -14.642 2.856 8.497 1.00 67.62 67 ILE A CA 1
ATOM 487 C C . ILE A 1 67 ? -14.579 3.440 9.916 1.00 67.62 67 ILE A C 1
ATOM 489 O O . ILE A 1 67 ? -15.192 2.881 10.831 1.00 67.62 67 ILE A O 1
ATOM 493 N N . VAL A 1 68 ? -13.879 4.566 10.107 1.00 64.00 68 VAL A N 1
ATOM 494 C CA . VAL A 1 68 ? -13.750 5.246 11.412 1.00 64.00 68 VAL A CA 1
ATOM 495 C C . VAL A 1 68 ? -15.101 5.750 11.930 1.00 64.00 68 VAL A C 1
ATOM 497 O O . VAL A 1 68 ? -15.310 5.828 13.139 1.00 64.00 68 VAL A O 1
ATOM 500 N N . THR A 1 69 ? -16.048 6.032 11.035 1.00 63.59 69 THR A N 1
ATOM 501 C CA . THR A 1 69 ? -17.396 6.478 11.413 1.00 63.59 69 THR A CA 1
ATOM 502 C C . THR A 1 69 ? -18.257 5.326 11.970 1.00 63.59 69 THR A C 1
ATOM 504 O O . THR A 1 69 ? -19.262 5.566 12.643 1.00 63.59 69 THR A O 1
ATOM 507 N N . SER A 1 70 ? -17.861 4.061 11.766 1.00 63.84 70 SER A N 1
ATOM 508 C CA . SER A 1 70 ? -18.565 2.895 12.317 1.00 63.84 70 SER A CA 1
ATOM 509 C C . SER A 1 70 ? -18.186 2.644 13.791 1.00 63.84 70 SER A C 1
ATOM 511 O O . SER A 1 70 ? -17.073 2.246 14.124 1.00 63.84 70 SER A O 1
ATOM 513 N N . SER A 1 71 ? -19.131 2.857 14.710 1.00 56.91 71 SER A N 1
ATOM 514 C CA . SER A 1 71 ? -18.893 2.970 16.164 1.00 56.91 71 SER A CA 1
ATOM 515 C C . SER A 1 71 ? -18.489 1.685 16.908 1.00 56.91 71 SER A C 1
ATOM 517 O O . SER A 1 71 ? -18.405 1.698 18.134 1.00 56.91 71 SER A O 1
ATOM 519 N N . ASN A 1 72 ? -18.234 0.573 16.211 1.00 73.88 72 ASN A N 1
ATOM 520 C CA . ASN A 1 72 ? -17.965 -0.718 16.854 1.00 73.88 72 ASN A CA 1
ATOM 521 C C . ASN A 1 72 ? -16.816 -1.520 16.214 1.00 73.88 72 ASN A C 1
ATOM 523 O O . ASN A 1 72 ? -16.757 -2.737 16.406 1.00 73.88 72 ASN A O 1
ATOM 527 N N . THR A 1 73 ? -15.925 -0.870 15.449 1.00 76.44 73 THR A N 1
ATOM 528 C CA . THR A 1 73 ? -14.802 -1.543 14.769 1.00 76.44 73 THR A CA 1
ATOM 529 C C . THR A 1 73 ? -13.456 -0.875 15.073 1.00 76.44 73 THR A C 1
ATOM 531 O O . THR A 1 73 ? -13.271 0.306 14.804 1.00 76.44 73 THR A O 1
ATOM 534 N N . THR A 1 74 ? -12.482 -1.633 15.589 1.00 85.88 74 THR A N 1
ATOM 535 C CA . THR A 1 74 ? -11.089 -1.176 15.754 1.00 85.88 74 THR A CA 1
ATOM 536 C C . THR A 1 74 ? -10.269 -1.510 14.516 1.00 85.88 74 THR A C 1
ATOM 538 O O . THR A 1 74 ? -10.109 -2.684 14.162 1.00 85.88 74 THR A O 1
ATOM 541 N N . VAL A 1 75 ? -9.728 -0.487 13.856 1.00 86.75 75 VAL A N 1
ATOM 542 C CA . VAL A 1 75 ? -9.079 -0.645 12.549 1.00 86.75 75 VAL A CA 1
ATOM 543 C C . VAL A 1 75 ? -7.605 -0.308 12.618 1.00 86.75 75 VAL A C 1
ATOM 545 O O . VAL A 1 75 ? -7.220 0.707 13.192 1.00 86.75 75 VAL A O 1
ATOM 548 N N . ARG A 1 76 ? -6.785 -1.170 12.017 1.00 92.62 76 ARG A N 1
ATOM 549 C CA . ARG A 1 76 ? -5.371 -0.897 11.767 1.00 92.62 76 ARG A CA 1
ATOM 550 C C . ARG A 1 76 ? -5.074 -1.014 10.284 1.00 92.62 76 ARG A C 1
ATOM 552 O O . ARG A 1 76 ? -5.618 -1.877 9.597 1.00 92.62 76 ARG A O 1
ATOM 559 N N . LEU A 1 77 ? -4.182 -0.157 9.818 1.00 91.75 77 LEU A N 1
ATOM 560 C CA . LEU A 1 77 ? -3.797 -0.010 8.425 1.00 91.75 77 LEU A CA 1
ATOM 561 C C . LEU A 1 77 ? -2.317 -0.352 8.270 1.00 91.75 77 LEU A C 1
ATOM 563 O O . LEU A 1 77 ? -1.506 0.052 9.100 1.00 91.75 77 LEU A O 1
ATOM 567 N N . ALA A 1 78 ? -1.965 -1.074 7.216 1.00 96.25 78 ALA A N 1
ATOM 568 C CA . ALA A 1 78 ? -0.583 -1.351 6.834 1.00 96.25 78 ALA A CA 1
ATOM 569 C C . ALA A 1 78 ? -0.382 -1.079 5.340 1.00 96.25 78 ALA A C 1
ATOM 571 O O . ALA A 1 78 ? -1.342 -1.097 4.564 1.00 96.25 78 ALA A O 1
ATOM 572 N N . LEU A 1 79 ? 0.868 -0.860 4.935 1.00 95.38 79 LEU A N 1
ATOM 573 C CA . LEU A 1 79 ? 1.240 -0.640 3.540 1.00 95.38 79 LEU A CA 1
ATOM 574 C C . LEU A 1 79 ? 2.474 -1.472 3.190 1.00 95.38 79 LEU A C 1
ATOM 576 O O . LEU A 1 79 ? 3.480 -1.440 3.893 1.00 95.38 79 LEU A O 1
ATOM 580 N N . VAL A 1 80 ? 2.411 -2.189 2.078 1.00 97.44 80 VAL A N 1
ATOM 581 C CA . VAL A 1 80 ? 3.557 -2.808 1.420 1.00 97.44 80 VAL A CA 1
ATOM 582 C C . VAL A 1 80 ? 3.658 -2.180 0.042 1.00 97.44 80 VAL A C 1
ATOM 584 O O . VAL A 1 80 ? 2.819 -2.427 -0.816 1.00 97.44 80 VAL A O 1
ATOM 587 N N . GLU A 1 81 ? 4.664 -1.346 -0.162 1.00 95.81 81 GLU A N 1
ATOM 588 C CA . GLU A 1 81 ? 5.015 -0.853 -1.491 1.00 95.81 81 GLU A CA 1
ATOM 589 C C . GLU A 1 81 ? 5.910 -1.886 -2.167 1.00 95.81 81 GLU A C 1
ATOM 591 O O . GLU A 1 81 ? 6.771 -2.484 -1.510 1.00 95.81 81 GLU A O 1
ATOM 596 N N . TYR A 1 82 ? 5.744 -2.071 -3.469 1.00 95.44 82 TYR A N 1
ATOM 597 C CA . TYR A 1 82 ? 6.665 -2.872 -4.259 1.00 95.44 82 TYR A CA 1
ATOM 598 C C . TYR A 1 82 ? 6.905 -2.267 -5.633 1.00 95.44 82 TYR A C 1
ATOM 600 O O . TYR A 1 82 ? 6.158 -1.397 -6.082 1.00 95.44 82 TYR A O 1
ATOM 608 N N . ARG A 1 83 ? 7.992 -2.710 -6.253 1.00 94.56 83 ARG A N 1
ATOM 609 C CA . ARG A 1 83 ? 8.346 -2.400 -7.634 1.00 94.56 83 ARG A CA 1
ATOM 610 C C . ARG A 1 83 ? 8.840 -3.666 -8.309 1.00 94.56 83 ARG A C 1
ATOM 612 O O . ARG A 1 83 ? 8.273 -4.727 -8.074 1.00 94.56 83 ARG A O 1
ATOM 619 N N . ASP A 1 84 ? 9.923 -3.555 -9.051 1.00 93.00 84 ASP A N 1
ATOM 620 C CA . ASP A 1 84 ? 10.521 -4.652 -9.764 1.00 93.00 84 ASP A CA 1
ATOM 621 C C . ASP A 1 84 ? 11.813 -5.125 -9.103 1.00 93.00 84 ASP A C 1
ATOM 623 O O . ASP A 1 84 ? 12.373 -4.492 -8.198 1.00 93.00 84 ASP A O 1
ATOM 627 N N . HIS A 1 85 ? 12.291 -6.266 -9.567 1.00 90.00 85 HIS A N 1
ATOM 628 C CA . HIS A 1 85 ? 13.586 -6.791 -9.198 1.00 90.00 85 HIS A CA 1
ATOM 629 C C . HIS A 1 85 ? 14.703 -6.188 -10.060 1.00 90.00 85 HIS A C 1
ATOM 631 O O . HIS A 1 85 ? 14.480 -5.765 -11.198 1.00 90.00 85 HIS A O 1
ATOM 637 N N . PRO A 1 86 ? 15.953 -6.192 -9.566 1.00 88.81 86 PRO A N 1
ATOM 638 C CA . PRO A 1 86 ? 17.105 -6.005 -10.434 1.00 88.81 86 PRO A CA 1
ATOM 639 C C . PRO A 1 86 ? 17.121 -7.070 -11.550 1.00 88.81 86 PRO A C 1
ATOM 641 O O . PRO A 1 86 ? 16.801 -8.227 -11.270 1.00 88.81 86 PRO A O 1
ATOM 644 N N . PRO A 1 87 ? 17.548 -6.726 -12.780 1.00 87.69 87 PRO A N 1
ATOM 645 C CA . PRO A 1 87 ? 18.191 -5.464 -13.156 1.00 87.69 87 PRO A CA 1
ATOM 646 C C . PRO A 1 87 ? 17.233 -4.298 -13.448 1.00 87.69 87 PRO A C 1
ATOM 648 O O . PRO A 1 87 ? 17.723 -3.176 -13.606 1.00 87.69 87 PRO A O 1
ATOM 651 N N . GLN A 1 88 ? 15.920 -4.532 -13.489 1.00 87.69 88 GLN A N 1
ATOM 652 C CA . GLN A 1 88 ? 14.943 -3.557 -13.984 1.00 87.69 88 GLN A CA 1
ATOM 653 C C . GLN A 1 88 ? 14.767 -2.378 -13.031 1.00 87.69 88 GLN A C 1
ATOM 655 O O . GLN A 1 88 ? 14.834 -1.219 -13.443 1.00 87.69 88 GLN A O 1
ATOM 660 N N . ASP A 1 89 ? 14.676 -2.656 -11.729 1.00 87.88 89 ASP A N 1
ATOM 661 C CA . ASP A 1 89 ? 14.722 -1.635 -10.687 1.00 87.88 89 ASP A CA 1
ATOM 662 C C . ASP A 1 89 ? 15.801 -1.965 -9.642 1.00 87.88 89 ASP A C 1
ATOM 664 O O . ASP A 1 89 ? 15.861 -3.051 -9.072 1.00 87.88 89 ASP A O 1
ATOM 668 N N . ASN A 1 90 ? 16.681 -0.994 -9.379 1.00 88.31 90 ASN A N 1
ATOM 669 C CA . ASN A 1 90 ? 17.783 -1.107 -8.417 1.00 88.31 90 ASN A CA 1
ATOM 670 C C . ASN A 1 90 ? 17.556 -0.280 -7.137 1.00 88.31 90 ASN A C 1
ATOM 672 O O . ASN A 1 90 ? 18.466 -0.118 -6.325 1.00 88.31 90 ASN A O 1
ATOM 676 N N . THR A 1 91 ? 16.366 0.294 -6.954 1.00 92.12 91 THR A N 1
ATOM 677 C CA . THR A 1 91 ? 16.027 1.154 -5.815 1.00 92.12 91 THR A CA 1
ATOM 678 C C . THR A 1 91 ? 15.515 0.348 -4.625 1.00 92.12 91 THR A C 1
ATOM 680 O O . THR A 1 91 ? 16.090 0.426 -3.539 1.00 92.12 91 THR A O 1
ATOM 683 N N . PHE A 1 92 ? 14.431 -0.407 -4.802 1.00 93.38 92 PHE A N 1
ATOM 684 C CA . PHE A 1 92 ? 13.900 -1.362 -3.837 1.00 93.38 92 PHE A CA 1
ATOM 685 C C . PHE A 1 92 ? 12.903 -2.297 -4.520 1.00 93.38 92 PHE A C 1
ATOM 687 O O . PHE A 1 92 ? 12.115 -1.851 -5.345 1.00 93.38 92 PHE A O 1
ATOM 694 N N . VAL A 1 93 ? 12.874 -3.556 -4.085 1.00 93.75 93 VAL A N 1
ATOM 695 C CA . VAL A 1 93 ? 11.838 -4.508 -4.510 1.00 93.75 93 VAL A CA 1
ATOM 696 C C . VAL A 1 93 ? 10.585 -4.348 -3.655 1.00 93.75 93 VAL A C 1
ATOM 698 O O . VAL A 1 93 ? 9.481 -4.237 -4.173 1.00 93.75 93 VAL A O 1
ATOM 701 N N . THR A 1 94 ? 10.747 -4.281 -2.328 1.00 96.44 94 THR A N 1
ATOM 702 C CA . THR A 1 94 ? 9.644 -4.086 -1.377 1.00 96.44 94 THR A CA 1
ATOM 703 C C . THR A 1 94 ? 10.005 -3.103 -0.260 1.00 96.44 94 THR A C 1
ATOM 705 O O . THR A 1 94 ? 11.137 -3.071 0.228 1.00 96.44 94 THR A O 1
ATOM 708 N N . LYS A 1 95 ? 9.027 -2.311 0.190 1.00 96.88 95 LYS A N 1
ATOM 709 C CA . LYS A 1 95 ? 9.083 -1.493 1.412 1.00 96.88 95 LYS A CA 1
ATOM 710 C C . LYS A 1 95 ? 7.849 -1.767 2.251 1.00 96.88 95 LYS A C 1
ATOM 712 O O . LYS A 1 95 ? 6.728 -1.698 1.767 1.00 96.88 95 LYS A O 1
ATOM 717 N N . THR A 1 96 ? 8.055 -2.104 3.518 1.00 97.69 96 THR A N 1
ATOM 718 C CA . THR A 1 96 ? 6.976 -2.525 4.416 1.00 97.69 96 THR A CA 1
ATOM 719 C C . THR A 1 96 ? 6.777 -1.519 5.540 1.00 97.69 96 THR A C 1
ATOM 721 O O . THR A 1 96 ? 7.704 -1.222 6.293 1.00 97.69 96 THR A O 1
ATOM 724 N N . TYR A 1 97 ? 5.539 -1.068 5.691 1.00 97.44 97 TYR A N 1
ATOM 725 C CA . TYR A 1 97 ? 5.039 -0.270 6.797 1.00 97.44 97 TYR A CA 1
ATOM 726 C C . TYR A 1 97 ? 4.033 -1.113 7.575 1.00 97.44 97 TYR A C 1
ATOM 728 O O . TYR A 1 97 ? 2.997 -1.527 7.048 1.00 97.44 97 TYR A O 1
ATOM 736 N N . ASN A 1 98 ? 4.374 -1.423 8.824 1.00 97.81 98 ASN A N 1
ATOM 737 C CA . ASN A 1 98 ? 3.564 -2.314 9.646 1.00 97.81 98 ASN A CA 1
ATOM 738 C C . ASN A 1 98 ? 2.273 -1.635 10.135 1.00 97.81 98 ASN A C 1
ATOM 740 O O . ASN A 1 98 ? 2.090 -0.433 9.954 1.00 97.81 98 ASN A O 1
ATOM 744 N N . PHE A 1 99 ? 1.387 -2.404 10.770 1.00 96.81 99 PHE A N 1
ATOM 745 C CA . PHE A 1 99 ? 0.091 -1.912 11.225 1.00 96.81 99 PHE A CA 1
ATOM 746 C C . PHE A 1 99 ? 0.190 -0.678 12.127 1.00 96.81 99 PHE A C 1
ATOM 748 O O . PHE A 1 99 ? 0.902 -0.675 13.131 1.00 96.81 99 PHE A O 1
ATOM 755 N N . THR A 1 100 ? -0.608 0.333 11.798 1.00 93.81 100 THR A N 1
ATOM 756 C CA . THR A 1 100 ? -0.862 1.524 12.609 1.00 93.81 100 THR A CA 1
ATOM 757 C C . THR A 1 100 ? -2.363 1.757 12.738 1.00 93.81 100 THR A C 1
ATOM 759 O O . THR A 1 100 ? -3.124 1.488 11.814 1.00 93.81 100 THR A O 1
ATOM 762 N N . ASP A 1 101 ? -2.804 2.257 13.883 1.00 89.44 101 ASP A N 1
ATOM 763 C CA . ASP A 1 101 ? -4.146 2.813 14.091 1.00 89.44 101 ASP A CA 1
ATOM 764 C C . ASP A 1 101 ? -4.235 4.293 13.665 1.00 89.44 101 ASP A C 1
ATOM 766 O O . ASP A 1 101 ? -5.318 4.873 13.590 1.00 89.44 101 ASP A O 1
ATOM 770 N N . SER A 1 102 ? -3.098 4.915 13.340 1.00 88.25 102 SER A N 1
ATOM 771 C CA . SER A 1 102 ? -3.029 6.308 12.931 1.00 88.25 102 SER A CA 1
ATOM 772 C C . SER A 1 102 ? -3.275 6.451 11.436 1.00 88.25 102 SER A C 1
ATOM 774 O O . SER A 1 102 ? -2.396 6.252 10.594 1.00 88.25 102 SER A O 1
ATOM 776 N N . VAL A 1 103 ? -4.477 6.917 11.111 1.00 81.69 103 VAL A N 1
ATOM 777 C CA . VAL A 1 103 ? -4.843 7.358 9.760 1.00 81.69 103 VAL A CA 1
ATOM 778 C C . VAL A 1 103 ? -3.834 8.373 9.217 1.00 81.69 103 VAL A C 1
ATOM 780 O O . VAL A 1 103 ? -3.458 8.323 8.050 1.00 81.69 103 VAL A O 1
ATOM 783 N N . PHE A 1 104 ? -3.351 9.278 10.070 1.00 85.06 104 PHE A N 1
ATOM 784 C CA . PHE A 1 104 ? -2.353 10.275 9.694 1.00 85.06 104 PHE A CA 1
ATOM 785 C C . PHE A 1 104 ? -1.030 9.638 9.240 1.00 85.06 104 PHE A C 1
ATOM 787 O O . PHE A 1 104 ? -0.474 10.056 8.225 1.00 85.06 104 PHE A O 1
ATOM 794 N N . MET A 1 105 ? -0.559 8.593 9.928 1.00 90.44 105 MET A N 1
ATOM 795 C CA . MET A 1 105 ? 0.649 7.866 9.523 1.00 90.44 105 MET A CA 1
ATOM 796 C C . MET A 1 105 ? 0.468 7.165 8.176 1.00 90.44 105 MET A C 1
ATOM 798 O O . MET A 1 105 ? 1.339 7.276 7.315 1.00 90.44 105 MET A O 1
ATOM 802 N N . MET A 1 106 ? -0.689 6.535 7.948 1.00 88.12 106 MET A N 1
ATOM 803 C CA . MET A 1 106 ? -1.004 5.933 6.649 1.00 88.12 106 MET A CA 1
ATOM 804 C C . MET A 1 106 ? -0.969 6.973 5.518 1.00 88.12 106 MET A C 1
ATOM 806 O O . MET A 1 106 ? -0.402 6.717 4.456 1.00 88.12 106 MET A O 1
ATOM 810 N N . LYS A 1 107 ? -1.508 8.180 5.752 1.00 82.75 107 LYS A N 1
ATOM 811 C CA . LYS A 1 107 ? -1.433 9.284 4.778 1.00 82.75 107 LYS A CA 1
ATOM 812 C C . LYS A 1 107 ? 0.007 9.686 4.479 1.00 82.75 107 LYS A C 1
ATOM 814 O O . LYS A 1 107 ? 0.325 9.943 3.322 1.00 82.75 107 LYS A O 1
ATOM 819 N N . ILE A 1 108 ? 0.874 9.748 5.492 1.00 89.75 108 ILE A N 1
ATOM 820 C CA . ILE A 1 108 ? 2.295 10.063 5.292 1.00 89.75 108 ILE A CA 1
ATOM 821 C C . ILE A 1 108 ? 2.944 9.034 4.366 1.00 89.75 108 ILE A C 1
ATOM 823 O O . ILE A 1 108 ? 3.614 9.432 3.415 1.00 89.75 108 ILE A O 1
ATOM 827 N N . TRP A 1 109 ? 2.720 7.739 4.602 1.00 91.88 109 TRP A N 1
ATOM 828 C CA . TRP A 1 109 ? 3.294 6.679 3.768 1.00 91.88 109 TRP A CA 1
ATOM 829 C C . TRP A 1 109 ? 2.793 6.768 2.325 1.00 91.88 109 TRP A C 1
ATOM 831 O O . TRP A 1 109 ? 3.589 6.887 1.397 1.00 91.88 109 TRP A O 1
ATOM 841 N N . LEU A 1 110 ? 1.477 6.874 2.131 1.00 85.38 110 LEU A N 1
ATOM 842 C CA . LEU A 1 110 ? 0.885 7.023 0.799 1.00 85.38 110 LEU A CA 1
ATOM 843 C C . LEU A 1 110 ? 1.373 8.278 0.062 1.00 85.38 110 LEU A C 1
ATOM 845 O O . LEU A 1 110 ? 1.604 8.247 -1.149 1.00 85.38 110 LEU A O 1
ATOM 849 N N . ASN A 1 111 ? 1.549 9.395 0.770 1.00 85.19 111 ASN A N 1
ATOM 850 C CA . ASN A 1 111 ? 2.073 10.634 0.196 1.00 85.19 111 ASN A CA 1
ATOM 851 C C . ASN A 1 111 ? 3.575 10.570 -0.095 1.00 85.19 111 ASN A C 1
ATOM 853 O O . ASN A 1 111 ? 4.064 11.392 -0.872 1.00 85.19 111 ASN A O 1
ATOM 857 N N . ALA A 1 112 ? 4.306 9.623 0.493 1.00 88.75 112 ALA A N 1
ATOM 858 C CA . ALA A 1 112 ? 5.712 9.371 0.199 1.00 88.75 112 ALA A CA 1
ATOM 859 C C . ALA A 1 112 ? 5.902 8.437 -1.009 1.00 88.75 112 ALA A C 1
ATOM 861 O O . ALA A 1 112 ? 6.904 8.582 -1.708 1.00 88.75 112 ALA A O 1
ATOM 862 N N . ALA A 1 113 ? 4.931 7.566 -1.310 1.00 87.06 113 ALA A N 1
ATOM 863 C CA . ALA A 1 113 ? 4.976 6.654 -2.455 1.00 87.06 113 ALA A CA 1
ATOM 864 C C . ALA A 1 113 ? 5.208 7.394 -3.789 1.00 87.06 113 ALA A C 1
ATOM 866 O O . ALA A 1 113 ? 4.640 8.463 -4.048 1.00 87.06 113 ALA A O 1
ATOM 867 N N . ARG A 1 114 ? 6.050 6.854 -4.669 1.00 88.25 114 ARG A N 1
ATOM 868 C CA . ARG A 1 114 ? 6.348 7.444 -5.986 1.00 88.25 114 ARG A CA 1
ATOM 869 C C . ARG A 1 114 ? 6.359 6.347 -7.042 1.00 88.25 114 ARG A C 1
ATOM 871 O O . ARG A 1 114 ? 7.142 5.411 -6.904 1.00 88.25 114 ARG A O 1
ATOM 878 N N . ALA A 1 115 ? 5.550 6.532 -8.084 1.00 89.81 115 ALA A N 1
ATOM 879 C CA . ALA A 1 115 ? 5.551 5.722 -9.297 1.00 89.81 115 ALA A CA 1
ATOM 880 C C . ALA A 1 115 ? 6.816 6.002 -10.112 1.00 89.81 115 ALA A C 1
ATOM 882 O O . ALA A 1 115 ? 6.955 7.083 -10.687 1.00 89.81 115 ALA A O 1
ATOM 883 N N . THR A 1 116 ? 7.767 5.078 -10.103 1.00 87.38 116 THR A N 1
ATOM 884 C CA . THR A 1 116 ? 8.964 5.110 -10.958 1.00 87.38 116 THR A CA 1
ATOM 885 C C . THR A 1 116 ? 9.643 3.744 -10.919 1.00 87.38 116 THR A C 1
ATOM 887 O O . THR A 1 116 ? 9.343 2.954 -10.030 1.00 87.38 116 THR A O 1
ATOM 890 N N . GLY A 1 117 ? 10.548 3.474 -11.856 1.00 86.19 117 GLY A N 1
ATOM 891 C CA . GLY A 1 117 ? 11.123 2.143 -12.044 1.00 86.19 117 GLY A CA 1
ATOM 892 C C . GLY A 1 117 ? 10.173 1.194 -12.774 1.00 86.19 117 GLY A C 1
ATOM 893 O O . GLY A 1 117 ? 9.260 1.664 -13.464 1.00 86.19 117 GLY A O 1
ATOM 894 N N . GLY A 1 118 ? 10.407 -0.109 -12.614 1.00 84.06 118 GLY A N 1
ATOM 895 C CA . GLY A 1 118 ? 9.918 -1.154 -13.523 1.00 84.06 118 GLY A CA 1
ATOM 896 C C . GLY A 1 118 ? 10.884 -1.362 -14.691 1.00 84.06 118 GLY A C 1
ATOM 897 O O . GLY A 1 118 ? 11.968 -0.771 -14.722 1.00 84.06 118 GLY A O 1
ATOM 898 N N . GLY A 1 119 ? 10.481 -2.129 -15.697 1.00 83.62 119 GLY A N 1
ATOM 899 C CA . GLY A 1 119 ? 11.235 -2.205 -16.948 1.00 83.62 119 GLY A CA 1
ATOM 900 C C . GLY A 1 119 ? 10.739 -3.295 -17.877 1.00 83.62 119 GLY A C 1
ATOM 901 O O . GLY A 1 119 ? 10.466 -3.012 -19.047 1.00 83.62 119 GLY A O 1
ATOM 902 N N . ASP A 1 120 ? 10.598 -4.511 -17.353 1.00 79.69 120 ASP A N 1
ATOM 903 C CA . ASP A 1 120 ? 9.825 -5.544 -18.025 1.00 79.69 120 ASP A CA 1
ATOM 904 C C . ASP A 1 120 ? 8.342 -5.426 -17.647 1.00 79.69 120 ASP A C 1
ATOM 906 O O . ASP A 1 120 ? 7.945 -4.632 -16.798 1.00 79.69 120 ASP A O 1
ATOM 910 N N . GLY A 1 121 ? 7.477 -6.067 -18.432 1.00 84.94 121 GLY A N 1
ATOM 911 C CA . GLY A 1 121 ? 6.033 -5.975 -18.216 1.00 84.94 121 GLY A CA 1
A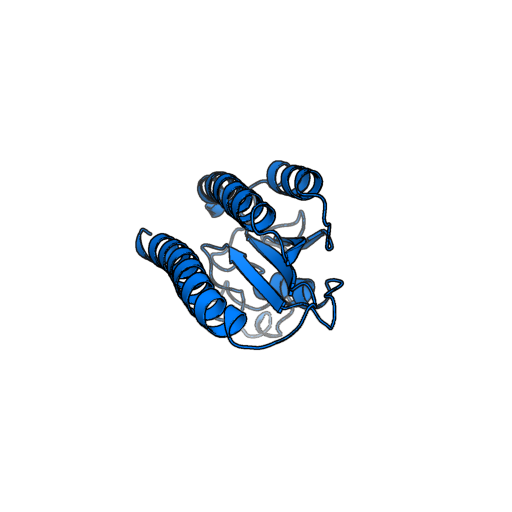TOM 912 C C . GLY A 1 121 ? 5.559 -6.533 -16.863 1.00 84.94 121 GLY A C 1
ATOM 913 O O . GLY A 1 121 ? 4.597 -5.984 -16.324 1.00 84.94 121 GLY A O 1
ATOM 914 N N . PRO A 1 122 ? 6.126 -7.642 -16.346 1.00 89.81 122 PRO A N 1
ATOM 915 C CA . PRO A 1 122 ? 5.795 -8.170 -15.023 1.00 89.81 122 PRO A CA 1
ATOM 916 C C . PRO A 1 122 ? 6.468 -7.410 -13.868 1.00 89.81 122 PRO A C 1
ATOM 918 O O . PRO A 1 122 ? 7.461 -6.736 -14.053 1.00 89.81 122 PRO A O 1
ATOM 921 N N . GLU A 1 123 ? 5.935 -7.548 -12.651 1.00 91.06 123 GLU A N 1
ATOM 922 C CA . GLU A 1 123 ? 6.427 -6.827 -11.462 1.00 91.06 123 GLU A CA 1
ATOM 923 C C . GLU A 1 123 ? 6.555 -7.758 -10.234 1.00 91.06 123 GLU A C 1
ATOM 925 O O . GLU A 1 123 ? 6.062 -8.898 -10.229 1.00 91.06 123 GLU A O 1
ATOM 930 N N . ALA A 1 124 ? 7.171 -7.296 -9.133 1.00 93.31 124 ALA A N 1
ATOM 931 C CA . ALA A 1 124 ? 7.458 -8.103 -7.929 1.00 93.31 124 ALA A CA 1
ATOM 932 C C . ALA A 1 124 ? 6.240 -8.384 -7.014 1.00 93.31 124 ALA A C 1
ATOM 934 O O . ALA A 1 124 ? 6.347 -8.447 -5.781 1.00 93.31 124 ALA A O 1
ATOM 935 N N . VAL A 1 125 ? 5.060 -8.600 -7.600 1.00 93.94 125 VAL A N 1
ATOM 936 C CA . VAL A 1 125 ? 3.784 -8.802 -6.890 1.00 93.94 125 VAL A CA 1
ATOM 937 C C . VAL A 1 125 ? 3.863 -9.958 -5.882 1.00 93.94 125 VAL A C 1
ATOM 939 O O . VAL A 1 125 ? 3.377 -9.853 -4.752 1.00 93.94 125 VAL A O 1
ATOM 942 N N . ALA A 1 126 ? 4.480 -11.079 -6.272 1.00 92.19 126 ALA A N 1
ATOM 943 C CA . ALA A 1 126 ? 4.579 -12.269 -5.427 1.00 92.19 126 ALA A CA 1
ATOM 944 C C . ALA A 1 126 ? 5.436 -12.016 -4.175 1.00 92.19 126 ALA A C 1
ATOM 946 O O . ALA A 1 126 ? 5.056 -12.431 -3.075 1.00 92.19 126 ALA A O 1
ATOM 947 N N . GLU A 1 127 ? 6.553 -11.291 -4.314 1.00 93.00 127 GLU A N 1
ATOM 948 C CA . GLU A 1 127 ? 7.372 -10.904 -3.165 1.00 93.00 127 GLU A CA 1
ATOM 949 C C . GLU A 1 127 ? 6.584 -9.976 -2.235 1.00 93.00 127 GLU A C 1
ATOM 951 O O . GLU A 1 127 ? 6.574 -10.179 -1.018 1.00 93.00 127 GLU A O 1
ATOM 956 N N . ALA A 1 128 ? 5.859 -9.006 -2.793 1.00 96.06 128 ALA A N 1
ATOM 957 C CA . ALA A 1 128 ? 5.050 -8.067 -2.025 1.00 96.06 128 ALA A CA 1
ATOM 958 C C . ALA A 1 128 ? 3.957 -8.767 -1.199 1.00 96.06 128 ALA A C 1
ATOM 960 O O . ALA A 1 128 ? 3.811 -8.511 0.001 1.00 96.06 128 ALA A O 1
ATOM 961 N N . LEU A 1 129 ? 3.232 -9.713 -1.804 1.00 95.62 129 LEU A N 1
ATOM 962 C CA . LEU A 1 129 ? 2.238 -10.529 -1.102 1.00 95.62 129 LEU A CA 1
ATOM 963 C C . LEU A 1 129 ? 2.887 -11.395 -0.019 1.00 95.62 129 LEU A C 1
ATOM 965 O O . LEU A 1 129 ? 2.356 -11.486 1.090 1.00 95.62 129 LEU A O 1
ATOM 969 N N . PHE A 1 130 ? 4.063 -11.973 -0.283 1.00 95.75 130 PHE A N 1
ATOM 970 C CA . PHE A 1 130 ? 4.810 -12.703 0.738 1.00 95.75 130 PHE A CA 1
ATOM 971 C C . PHE A 1 130 ? 5.182 -11.801 1.921 1.00 95.75 130 PHE A C 1
ATOM 973 O O . PHE A 1 130 ? 4.961 -12.196 3.069 1.00 95.75 130 PHE A O 1
ATOM 980 N N . LYS A 1 131 ? 5.669 -10.575 1.683 1.00 97.69 131 LYS A N 1
ATOM 981 C CA . LYS A 1 131 ? 5.931 -9.596 2.755 1.00 97.69 131 LYS A CA 1
ATOM 982 C C . LYS A 1 131 ? 4.662 -9.242 3.529 1.00 97.69 131 LYS A C 1
ATOM 984 O O . LYS A 1 131 ? 4.715 -9.179 4.757 1.00 97.69 131 LYS A O 1
ATOM 989 N N . ALA A 1 132 ? 3.518 -9.100 2.860 1.00 97.19 132 ALA A N 1
ATOM 990 C CA . ALA A 1 132 ? 2.240 -8.834 3.521 1.00 97.19 132 ALA A CA 1
ATOM 991 C C . ALA A 1 132 ? 1.849 -9.946 4.516 1.00 97.19 132 ALA A C 1
ATOM 993 O O . ALA A 1 132 ? 1.320 -9.655 5.592 1.00 97.19 132 ALA A O 1
ATOM 994 N N . THR A 1 133 ? 2.193 -11.212 4.240 1.00 96.44 133 THR A N 1
ATOM 995 C CA . THR A 1 133 ? 1.976 -12.315 5.204 1.00 96.44 133 THR A CA 1
ATOM 996 C C . THR A 1 133 ? 2.796 -12.183 6.492 1.00 96.44 133 THR A C 1
ATOM 998 O O . THR A 1 133 ? 2.478 -12.831 7.487 1.00 96.44 133 THR A O 1
ATOM 1001 N N . LYS A 1 134 ? 3.851 -11.357 6.493 1.00 98.06 134 LYS A N 1
ATOM 1002 C CA . LYS A 1 134 ? 4.760 -11.148 7.632 1.00 98.06 134 LYS A CA 1
ATOM 1003 C C . LYS A 1 134 ? 4.407 -9.929 8.490 1.00 98.06 134 LYS A C 1
ATOM 1005 O O . LYS A 1 134 ? 5.102 -9.665 9.469 1.00 98.06 134 LYS A O 1
ATOM 1010 N N . LEU A 1 135 ? 3.352 -9.189 8.143 1.00 98.19 135 LEU A N 1
ATOM 1011 C CA . LEU A 1 135 ? 2.843 -8.078 8.954 1.00 98.19 135 LEU A CA 1
ATOM 1012 C C . LEU A 1 135 ? 2.332 -8.563 10.323 1.00 98.19 135 LEU A C 1
ATOM 1014 O O . LEU A 1 135 ? 2.018 -9.740 10.507 1.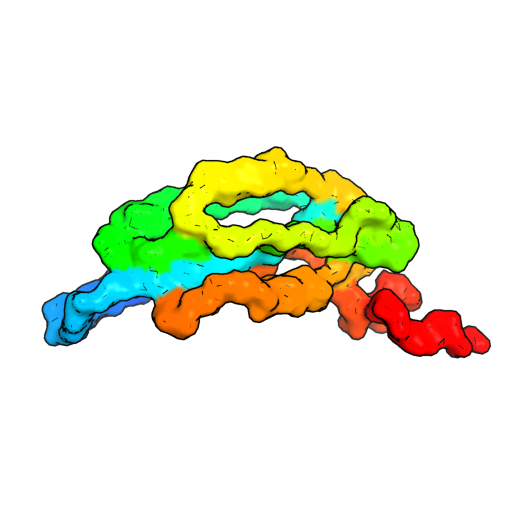00 98.19 135 LEU A O 1
ATOM 1018 N N . SER A 1 136 ? 2.216 -7.653 11.297 1.00 97.75 136 SER A N 1
ATOM 1019 C CA . SER A 1 136 ? 1.799 -7.971 12.675 1.00 97.75 136 SER A CA 1
ATOM 1020 C C . SER A 1 136 ? 0.277 -8.117 12.829 1.00 97.75 136 SER A C 1
ATOM 1022 O O . SER A 1 136 ? -0.366 -7.434 13.631 1.00 97.75 136 SER A O 1
ATOM 1024 N N . TRP A 1 137 ? -0.314 -9.011 12.038 1.00 97.25 137 TRP A N 1
ATOM 1025 C CA . TRP A 1 137 ? -1.745 -9.309 12.045 1.00 97.25 137 TRP A CA 1
ATOM 1026 C C . TRP A 1 137 ? -2.248 -9.722 13.436 1.00 97.25 137 TRP A C 1
ATOM 1028 O O . TRP A 1 137 ? -1.673 -10.599 14.082 1.00 97.25 137 TRP A O 1
ATOM 1038 N N . ARG A 1 138 ? -3.363 -9.134 13.878 1.00 96.25 138 ARG A N 1
ATOM 1039 C CA . ARG A 1 138 ? -4.073 -9.537 15.100 1.00 96.25 138 ARG A CA 1
ATOM 1040 C C . ARG A 1 138 ? -4.739 -10.898 14.881 1.00 96.25 138 ARG A C 1
ATOM 1042 O O . ARG A 1 138 ? -5.482 -11.039 13.904 1.00 96.25 138 ARG A O 1
ATOM 1049 N N . PRO A 1 139 ? -4.523 -11.907 15.742 1.00 93.75 139 PRO A N 1
ATOM 1050 C CA . PRO A 1 139 ? -5.165 -13.216 15.610 1.00 93.75 139 PRO A CA 1
ATOM 1051 C C . PRO A 1 139 ? -6.690 -13.126 15.473 1.00 93.75 139 PRO A C 1
ATOM 1053 O O . PRO A 1 139 ? -7.260 -13.744 14.575 1.00 93.75 139 PRO A O 1
ATOM 1056 N N . GLU A 1 140 ? -7.312 -12.278 16.284 1.00 90.06 140 GLU A N 1
ATOM 1057 C CA . GLU A 1 140 ? -8.752 -12.050 16.409 1.00 90.06 140 GLU A CA 1
ATOM 1058 C C . GLU A 1 140 ? -9.347 -11.106 15.354 1.00 90.06 140 GLU A C 1
ATOM 1060 O O . GLU A 1 140 ? -10.568 -11.014 15.235 1.00 90.06 140 GLU A O 1
ATOM 1065 N N . ALA A 1 141 ? -8.513 -10.400 14.585 1.00 91.69 141 ALA A N 1
ATOM 1066 C CA . ALA A 1 141 ? -8.998 -9.484 13.563 1.00 91.69 141 ALA A CA 1
ATOM 1067 C C . ALA A 1 141 ? -9.435 -10.222 12.295 1.00 91.69 141 ALA A C 1
ATOM 1069 O O . ALA A 1 141 ? -8.813 -11.206 11.872 1.00 91.69 141 ALA A O 1
ATOM 1070 N N . THR A 1 142 ? -10.450 -9.668 11.634 1.00 90.81 142 THR A N 1
ATOM 1071 C CA . THR A 1 142 ? -10.667 -9.888 10.201 1.00 90.81 142 THR A CA 1
ATOM 1072 C C . THR A 1 142 ? -9.469 -9.308 9.453 1.00 90.81 142 THR A C 1
ATOM 1074 O O . THR A 1 142 ? -9.067 -8.177 9.722 1.00 90.81 142 THR A O 1
ATOM 1077 N N . LYS A 1 143 ? -8.873 -10.092 8.550 1.00 93.62 143 LYS A N 1
ATOM 1078 C CA . LYS A 1 143 ? -7.623 -9.752 7.856 1.00 93.62 143 LYS A CA 1
ATOM 1079 C C . LYS A 1 143 ? -7.916 -9.579 6.378 1.00 93.62 143 LYS A C 1
ATOM 1081 O O . LYS A 1 143 ? -8.365 -10.529 5.740 1.00 93.62 143 LYS A O 1
ATOM 1086 N N . ILE A 1 144 ? -7.684 -8.384 5.850 1.00 92.62 144 ILE A N 1
ATOM 1087 C CA . ILE A 1 144 ? -7.920 -8.078 4.439 1.00 92.62 144 ILE A CA 1
ATOM 1088 C C . ILE A 1 144 ? -6.637 -7.523 3.836 1.00 92.62 144 ILE A C 1
ATOM 1090 O O . ILE A 1 144 ? -6.055 -6.571 4.354 1.00 92.62 144 ILE A O 1
ATOM 1094 N N . THR A 1 145 ? -6.222 -8.102 2.713 1.00 94.31 145 THR A N 1
ATOM 1095 C CA . THR A 1 145 ? -5.153 -7.563 1.872 1.00 94.31 145 THR A CA 1
ATOM 1096 C C . THR A 1 145 ? -5.756 -7.044 0.575 1.00 94.31 145 THR A C 1
ATOM 1098 O O . THR A 1 145 ? -6.453 -7.780 -0.119 1.00 94.31 145 THR A O 1
ATOM 1101 N N . VAL A 1 146 ? -5.486 -5.782 0.250 1.00 90.31 146 VAL A N 1
ATOM 1102 C CA . VAL A 1 146 ? -5.919 -5.135 -0.992 1.00 90.31 146 VAL A CA 1
ATOM 1103 C C . VAL A 1 146 ? -4.699 -4.950 -1.881 1.00 90.31 146 VAL A C 1
ATOM 1105 O O . VAL A 1 146 ? -3.825 -4.144 -1.569 1.00 90.31 146 VAL A O 1
ATOM 1108 N N . LEU A 1 147 ? -4.642 -5.708 -2.975 1.00 91.94 147 LEU A N 1
ATOM 1109 C CA . LEU A 1 147 ? -3.617 -5.564 -4.006 1.00 91.94 147 LEU A CA 1
ATOM 1110 C C . LEU A 1 147 ? -4.032 -4.482 -5.011 1.00 91.94 147 LEU A C 1
ATOM 1112 O O . LEU A 1 147 ? -5.136 -4.524 -5.550 1.00 91.94 147 LEU A O 1
ATOM 1116 N N . ILE A 1 148 ? -3.133 -3.535 -5.265 1.00 90.00 148 ILE A N 1
ATOM 1117 C CA . ILE A 1 148 ? -3.289 -2.433 -6.215 1.00 90.00 148 ILE A CA 1
ATOM 1118 C C . ILE A 1 148 ? -2.130 -2.537 -7.209 1.00 90.00 148 ILE A C 1
ATOM 1120 O O . ILE A 1 148 ? -0.986 -2.308 -6.826 1.00 90.00 148 ILE A O 1
ATOM 1124 N N . SER A 1 149 ? -2.423 -2.919 -8.452 1.00 89.69 149 SER A N 1
ATOM 1125 C CA . SER A 1 149 ? -1.437 -3.132 -9.522 1.00 89.69 149 SER A CA 1
ATOM 1126 C C . SER A 1 149 ? -2.092 -3.061 -10.897 1.00 89.69 149 SER A C 1
ATOM 1128 O O . SER A 1 149 ? -3.300 -3.305 -11.008 1.00 89.69 149 SER A O 1
ATOM 1130 N N . ASP A 1 150 ? -1.300 -2.765 -11.926 1.00 88.56 150 ASP A N 1
ATOM 1131 C CA . ASP A 1 150 ? -1.687 -2.859 -13.333 1.00 88.56 150 ASP A CA 1
ATOM 1132 C C . ASP A 1 150 ? -0.853 -3.867 -14.150 1.00 88.56 150 ASP A C 1
ATOM 1134 O O . ASP A 1 150 ? -1.121 -4.046 -15.341 1.00 88.56 150 ASP A O 1
ATOM 1138 N N . ALA A 1 151 ? 0.060 -4.595 -13.497 1.00 87.56 151 ALA A N 1
ATOM 1139 C CA . ALA A 1 151 ? 0.969 -5.561 -14.104 1.00 87.56 151 ALA A CA 1
ATOM 1140 C C . ALA A 1 151 ? 0.826 -6.981 -13.505 1.00 87.56 151 ALA A C 1
ATOM 1142 O O . ALA A 1 151 ? 0.417 -7.152 -12.351 1.00 87.56 151 ALA A O 1
ATOM 1143 N N . PRO A 1 152 ? 1.121 -8.046 -14.277 1.00 88.56 152 PRO A N 1
ATOM 1144 C CA . PRO A 1 152 ? 1.162 -9.406 -13.748 1.00 88.56 152 PRO A CA 1
ATOM 1145 C C . PRO A 1 152 ? 2.394 -9.631 -12.847 1.00 88.56 152 PRO A C 1
ATOM 1147 O O . PRO A 1 152 ? 3.399 -8.940 -12.988 1.00 88.56 152 PRO A O 1
ATOM 1150 N N . PRO A 1 153 ? 2.374 -10.635 -11.950 1.00 88.94 153 PRO A N 1
ATOM 1151 C CA . PRO A 1 153 ? 3.589 -11.082 -11.273 1.00 88.94 153 PRO A CA 1
ATOM 1152 C C . PRO A 1 153 ? 4.600 -11.667 -12.264 1.00 88.94 153 PRO A C 1
ATOM 1154 O O . PRO A 1 153 ? 4.223 -12.370 -13.211 1.00 88.94 153 PRO A O 1
ATOM 1157 N N . HIS A 1 154 ? 5.882 -11.515 -11.936 1.00 85.38 154 HIS A N 1
ATOM 1158 C CA . HIS A 1 154 ? 6.930 -12.399 -12.448 1.00 85.38 154 HIS A CA 1
ATOM 1159 C C . HIS A 1 154 ? 6.555 -13.878 -12.277 1.00 85.38 154 HIS A C 1
ATOM 1161 O O . HIS A 1 154 ? 5.917 -14.280 -11.301 1.00 85.38 154 HIS A O 1
ATOM 1167 N N . GLY A 1 155 ? 6.942 -14.693 -13.252 1.00 77.44 155 GLY A N 1
ATOM 1168 C CA . GLY A 1 155 ? 6.834 -16.148 -13.236 1.00 77.44 155 GLY A CA 1
ATOM 1169 C C . GLY A 1 155 ? 5.509 -16.744 -13.699 1.00 77.44 155 GLY A C 1
ATOM 1170 O O . GLY A 1 155 ? 5.364 -17.967 -13.666 1.00 77.44 155 GLY A O 1
ATOM 1171 N N . LEU A 1 156 ? 4.540 -15.919 -14.117 1.00 71.62 156 LEU A N 1
ATOM 1172 C CA . LEU A 1 156 ? 3.229 -16.395 -14.587 1.00 71.62 156 LEU A CA 1
ATOM 1173 C C . LEU A 1 156 ? 2.966 -16.213 -16.086 1.00 71.62 156 LEU A C 1
ATOM 1175 O O . LEU A 1 156 ? 2.049 -16.850 -16.606 1.00 71.62 156 LEU A O 1
ATOM 1179 N N . VAL A 1 157 ? 3.726 -15.372 -16.790 1.00 65.44 157 VAL A N 1
ATOM 1180 C CA . VAL A 1 157 ? 3.558 -15.180 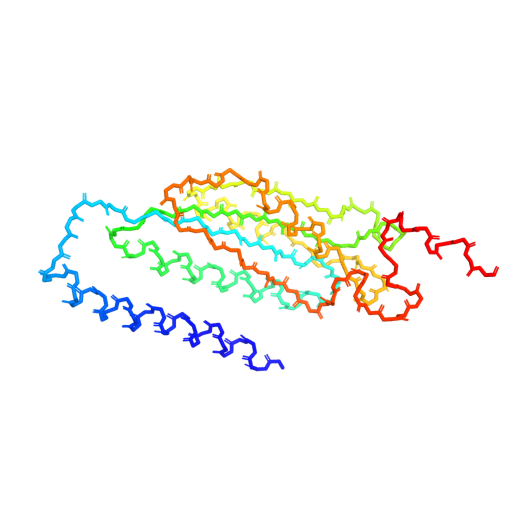-18.242 1.00 65.44 157 VAL A CA 1
ATOM 1181 C C . VAL A 1 157 ? 4.623 -15.974 -19.017 1.00 65.44 157 VAL A C 1
ATOM 1183 O O . VAL A 1 157 ? 5.724 -16.117 -18.512 1.00 65.44 157 VAL A O 1
ATOM 1186 N N . PRO A 1 158 ? 4.362 -16.546 -20.208 1.00 56.53 158 PRO A N 1
ATOM 1187 C CA . PRO A 1 158 ? 5.325 -17.430 -20.894 1.00 56.53 158 PRO A CA 1
ATOM 1188 C C . PRO A 1 158 ? 6.469 -16.723 -21.652 1.00 56.53 158 PRO A C 1
ATOM 1190 O O . PRO A 1 158 ? 7.080 -17.335 -22.529 1.00 56.53 158 PRO A O 1
ATOM 1193 N N . SER A 1 159 ? 6.712 -15.435 -21.415 1.00 57.94 159 SER A N 1
ATOM 1194 C CA . SER A 1 159 ? 7.696 -14.632 -22.150 1.00 57.94 159 SER A CA 1
ATOM 1195 C C . SER A 1 159 ? 9.095 -14.690 -21.514 1.00 57.94 159 SER A C 1
ATOM 1197 O O . SER A 1 159 ? 9.264 -15.088 -20.372 1.00 57.94 159 SER A O 1
ATOM 1199 N N . GLN A 1 160 ? 10.144 -14.359 -22.271 1.00 52.31 160 GLN A N 1
ATOM 1200 C CA . GLN A 1 160 ? 11.542 -14.446 -21.803 1.00 52.31 160 GLN A CA 1
ATOM 1201 C C . GLN A 1 160 ? 11.863 -13.486 -20.637 1.00 52.31 160 GLN A C 1
ATOM 1203 O O . GLN A 1 160 ? 12.831 -13.700 -19.918 1.00 5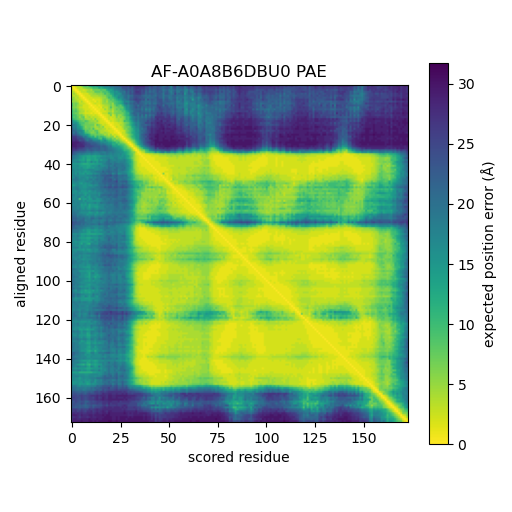2.31 160 GLN A O 1
ATOM 1208 N N . ASP A 1 161 ? 11.034 -12.461 -20.452 1.00 56.78 161 ASP A N 1
ATOM 1209 C CA . ASP A 1 161 ? 11.113 -11.381 -19.462 1.00 56.78 161 ASP A CA 1
ATOM 1210 C C . ASP A 1 161 ? 10.284 -11.652 -18.193 1.00 56.78 161 ASP A C 1
ATOM 1212 O O . ASP A 1 161 ? 10.024 -10.753 -17.408 1.00 56.78 161 ASP A O 1
ATOM 1216 N N . SER A 1 162 ? 9.833 -12.890 -17.996 1.00 56.28 162 SER A N 1
ATOM 1217 C CA . SER A 1 162 ? 8.949 -13.264 -16.891 1.00 56.28 162 SER A CA 1
ATOM 1218 C C . SER A 1 162 ? 9.551 -14.282 -15.943 1.00 56.28 162 SER A C 1
ATOM 1220 O O . SER A 1 162 ? 8.841 -14.849 -15.115 1.00 56.28 162 SER A O 1
ATOM 1222 N N . SER A 1 163 ? 10.835 -14.597 -16.081 1.00 61.19 163 SER A N 1
ATOM 1223 C CA . SER A 1 163 ? 11.467 -15.547 -15.173 1.00 61.19 163 SER A CA 1
ATOM 1224 C C . SER A 1 163 ? 11.432 -14.991 -13.751 1.00 61.19 163 SER A C 1
ATOM 1226 O O . SER A 1 163 ? 11.737 -13.825 -13.522 1.00 61.19 163 SER A O 1
ATOM 1228 N N . PHE A 1 164 ? 11.086 -15.830 -12.769 1.00 60.03 164 PHE A N 1
ATOM 1229 C CA . PHE A 1 164 ? 11.253 -15.433 -11.373 1.00 60.03 164 PHE A CA 1
ATOM 1230 C C . PHE A 1 164 ? 12.725 -15.055 -11.126 1.00 60.03 164 PHE A C 1
ATOM 1232 O O . PHE A 1 164 ? 13.613 -15.796 -11.559 1.00 60.03 164 PHE A O 1
ATOM 1239 N N . PRO A 1 165 ? 13.009 -13.971 -10.391 1.00 58.28 165 PRO A N 1
ATOM 1240 C CA . PRO A 1 165 ? 14.378 -13.580 -10.082 1.00 58.28 165 PRO A CA 1
ATOM 1241 C C . PRO A 1 165 ? 15.083 -14.697 -9.306 1.00 58.28 165 PRO A C 1
ATOM 1243 O O . PRO A 1 165 ? 14.635 -15.105 -8.232 1.00 58.28 165 PRO A O 1
ATOM 1246 N N . GLY A 1 166 ? 16.178 -15.219 -9.866 1.00 53.34 166 GLY A N 1
ATOM 1247 C CA . GLY A 1 166 ? 16.907 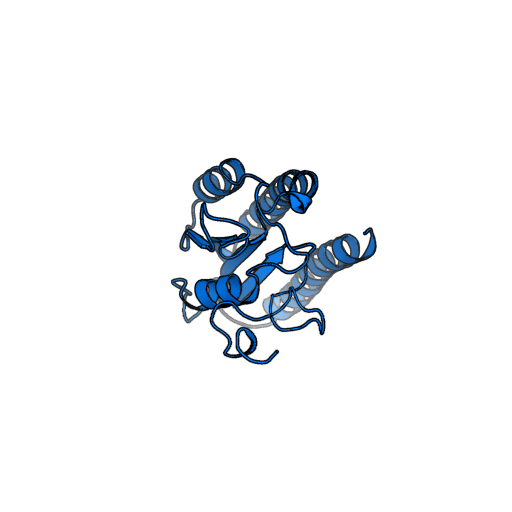-16.369 -9.317 1.00 53.34 166 GLY A CA 1
ATOM 1248 C C . GLY A 1 166 ? 16.345 -17.747 -9.701 1.00 53.34 166 GLY A C 1
ATOM 1249 O O . GLY A 1 166 ? 16.790 -18.756 -9.153 1.00 53.34 166 GLY A O 1
ATOM 1250 N N . SER A 1 167 ? 15.387 -17.817 -10.631 1.00 44.81 167 SER A N 1
ATOM 1251 C CA . SER A 1 167 ? 14.967 -19.069 -11.268 1.00 44.81 167 SER A CA 1
ATOM 1252 C C . SER A 1 167 ? 16.111 -19.651 -12.118 1.00 44.81 167 SER A C 1
ATOM 1254 O O . SER A 1 167 ? 16.768 -18.899 -12.835 1.00 44.81 167 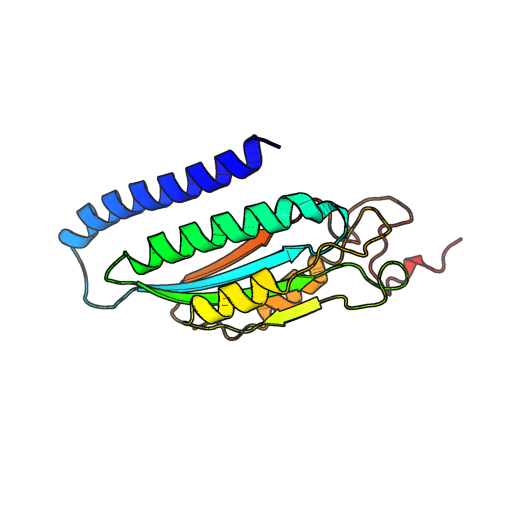SER A O 1
ATOM 1256 N N . PRO A 1 168 ? 16.332 -20.983 -12.133 1.00 45.91 168 PRO A N 1
ATOM 1257 C CA . PRO A 1 168 ? 17.341 -21.638 -12.981 1.00 45.91 168 PRO A CA 1
ATOM 1258 C C . PRO A 1 168 ? 17.153 -21.458 -14.501 1.00 45.91 168 PRO A C 1
ATOM 1260 O O . PRO A 1 168 ? 17.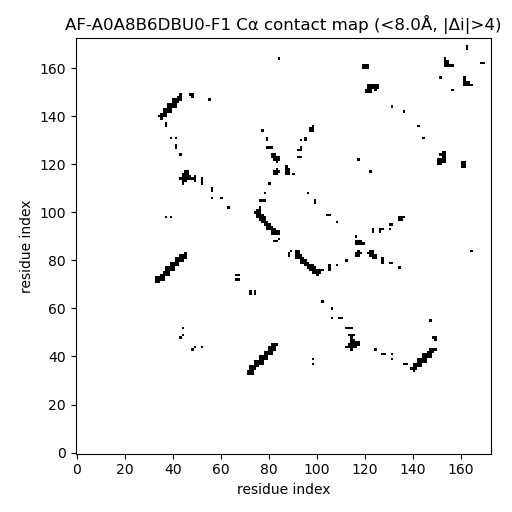918 -22.020 -15.283 1.00 45.91 168 PRO A O 1
ATOM 1263 N N . THR A 1 169 ? 16.124 -20.734 -14.944 1.00 48.09 169 THR A N 1
ATOM 1264 C CA . THR A 1 169 ? 15.812 -20.520 -16.362 1.00 48.09 169 THR A CA 1
ATOM 1265 C C . THR A 1 169 ? 16.785 -19.580 -17.083 1.00 48.09 169 THR A C 1
ATOM 1267 O O . THR A 1 169 ? 16.776 -19.565 -18.309 1.00 48.09 169 THR A O 1
ATOM 1270 N N . ASP A 1 170 ? 17.710 -18.923 -16.373 1.00 41.97 170 ASP A N 1
ATOM 1271 C CA . ASP A 1 170 ? 18.796 -18.121 -16.970 1.00 41.97 170 ASP A CA 1
ATOM 1272 C C . ASP A 1 170 ? 19.941 -18.955 -17.592 1.00 41.97 170 ASP A C 1
ATOM 1274 O O . ASP A 1 170 ? 20.940 -18.396 -18.043 1.00 41.97 170 ASP A O 1
ATOM 1278 N N . THR A 1 171 ? 19.867 -20.295 -17.611 1.00 32.78 171 THR A N 1
ATOM 1279 C CA . THR A 1 171 ? 20.993 -21.149 -18.069 1.00 32.78 171 THR A CA 1
ATOM 1280 C C . THR A 1 171 ? 20.644 -22.192 -19.133 1.00 32.78 171 THR A C 1
ATOM 1282 O O . THR A 1 171 ? 21.428 -23.111 -19.354 1.00 32.78 171 THR A O 1
ATOM 1285 N N . ILE A 1 172 ? 19.512 -22.082 -19.830 1.00 32.09 172 ILE A N 1
ATOM 1286 C CA . ILE A 1 172 ? 19.246 -22.966 -20.978 1.00 32.09 172 ILE A CA 1
ATOM 1287 C C . ILE A 1 172 ? 18.950 -22.129 -22.224 1.00 32.09 172 ILE A C 1
ATOM 1289 O O . ILE A 1 172 ? 17.795 -21.879 -22.567 1.00 32.09 172 ILE A O 1
ATOM 1293 N N . GLN A 1 173 ? 20.031 -21.710 -22.888 1.00 34.94 173 GLN A N 1
ATOM 1294 C CA . GLN A 1 173 ? 20.077 -21.556 -24.344 1.00 34.94 173 GLN A CA 1
ATOM 1295 C C . GLN A 1 173 ? 20.851 -22.726 -24.946 1.00 34.94 173 GLN A C 1
ATOM 1297 O O . GLN A 1 173 ? 21.859 -23.136 -24.325 1.00 34.94 173 GLN A O 1
#